Protein AF-A0A6G4ZU29-F1 (afdb_monomer)

Structure (mmCIF, N/CA/C/O backbone):
data_AF-A0A6G4ZU29-F1
#
_entry.id   AF-A0A6G4ZU29-F1
#
loop_
_atom_site.group_PDB
_atom_site.id
_atom_site.type_symbol
_atom_site.label_a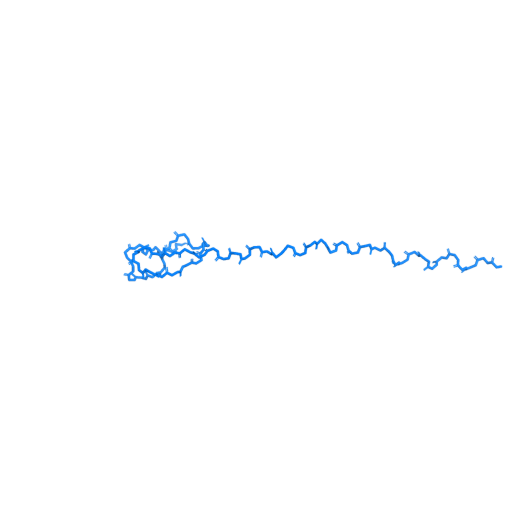tom_id
_atom_site.label_alt_id
_atom_site.label_comp_id
_atom_site.label_asym_id
_atom_site.label_entity_id
_atom_site.label_seq_id
_atom_site.pdbx_PDB_ins_code
_atom_site.Cartn_x
_atom_site.Cartn_y
_atom_site.Cartn_z
_atom_site.occupancy
_atom_site.B_iso_or_equiv
_atom_site.auth_seq_id
_atom_site.auth_comp_id
_atom_site.auth_asym_id
_atom_site.auth_atom_id
_atom_site.pdbx_PDB_model_num
ATOM 1 N N . MET A 1 1 ? 63.191 7.040 -44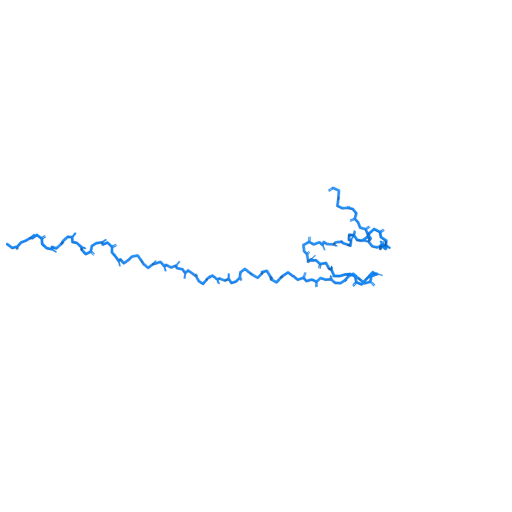.895 1.00 50.97 1 MET A N 1
ATOM 2 C CA . MET A 1 1 ? 61.756 6.673 -44.878 1.00 50.97 1 MET A CA 1
ATOM 3 C C . MET A 1 1 ? 61.484 5.817 -43.635 1.00 50.97 1 MET A C 1
ATOM 5 O O . MET A 1 1 ? 61.694 4.615 -43.686 1.00 50.97 1 MET A O 1
ATOM 9 N N . LYS A 1 2 ? 61.193 6.408 -42.463 1.00 53.28 2 LYS A N 1
ATOM 10 C CA . LYS A 1 2 ? 61.060 5.625 -41.207 1.00 53.28 2 LYS A CA 1
ATOM 11 C C . LYS A 1 2 ? 60.223 6.294 -40.097 1.00 53.28 2 LYS A C 1
ATOM 13 O O . LYS A 1 2 ? 60.399 5.973 -38.933 1.00 53.28 2 LYS A O 1
ATOM 18 N N . ARG A 1 3 ? 59.343 7.251 -40.423 1.00 53.88 3 ARG A N 1
ATOM 19 C CA . ARG A 1 3 ? 58.615 8.061 -39.416 1.00 53.88 3 ARG A CA 1
ATOM 20 C C . ARG A 1 3 ? 57.084 7.945 -39.459 1.00 53.88 3 ARG A C 1
ATOM 22 O O . ARG A 1 3 ? 56.406 8.761 -38.859 1.00 53.88 3 ARG A O 1
ATOM 29 N N . ILE A 1 4 ? 56.533 6.952 -40.159 1.00 55.75 4 ILE A N 1
ATOM 30 C CA . ILE A 1 4 ? 55.074 6.831 -40.375 1.00 55.75 4 ILE A CA 1
ATOM 31 C C . ILE A 1 4 ? 54.432 5.735 -39.497 1.00 55.75 4 ILE A C 1
ATOM 33 O O . ILE A 1 4 ? 53.217 5.604 -39.446 1.00 55.75 4 ILE A O 1
ATOM 37 N N . LEU A 1 5 ? 55.225 4.986 -38.724 1.00 50.91 5 LEU A N 1
ATOM 38 C CA . LEU A 1 5 ? 54.759 3.800 -37.993 1.00 50.91 5 LEU A CA 1
ATOM 39 C C . LEU A 1 5 ? 54.447 4.039 -36.498 1.00 50.91 5 LEU A C 1
ATOM 41 O O . LEU A 1 5 ? 54.668 3.148 -35.689 1.00 50.91 5 LEU A O 1
ATOM 45 N N . LEU A 1 6 ? 53.995 5.235 -36.098 1.00 53.12 6 LEU A N 1
ATOM 46 C CA . LEU A 1 6 ? 53.696 5.553 -34.683 1.00 53.12 6 LEU A CA 1
ATOM 47 C C . LEU A 1 6 ? 52.361 6.292 -34.460 1.00 53.12 6 LEU A C 1
ATOM 49 O O . LEU A 1 6 ? 52.145 6.848 -33.391 1.00 53.12 6 LEU A O 1
ATOM 53 N N . LEU A 1 7 ? 51.455 6.312 -35.444 1.00 52.41 7 LEU A N 1
ATOM 54 C CA . LEU A 1 7 ? 50.144 6.979 -35.315 1.00 52.41 7 LEU A CA 1
ATOM 55 C C . LEU A 1 7 ? 48.952 6.014 -35.195 1.00 52.41 7 LEU A C 1
ATOM 57 O O . LEU A 1 7 ? 47.819 6.462 -35.070 1.00 52.41 7 LEU A O 1
ATOM 61 N N . ILE A 1 8 ? 49.185 4.698 -35.189 1.00 54.56 8 ILE A N 1
ATOM 62 C CA . ILE A 1 8 ? 48.114 3.679 -35.176 1.00 54.56 8 ILE A CA 1
ATOM 63 C C . ILE A 1 8 ? 47.865 3.140 -33.750 1.00 54.56 8 ILE A C 1
ATOM 65 O O . ILE A 1 8 ? 47.294 2.075 -33.564 1.00 54.56 8 ILE A O 1
ATOM 69 N N . SER A 1 9 ? 48.282 3.869 -32.711 1.00 51.53 9 SER A N 1
ATOM 70 C CA . SER A 1 9 ? 48.138 3.419 -31.316 1.00 51.53 9 SER A CA 1
ATOM 71 C C . SER A 1 9 ? 46.893 3.955 -30.600 1.00 51.53 9 SER A C 1
ATOM 73 O O . SER A 1 9 ? 46.756 3.716 -29.406 1.00 51.53 9 SER A O 1
ATOM 75 N N . PHE A 1 10 ? 46.000 4.696 -31.272 1.00 55.03 10 PHE A N 1
ATOM 76 C CA . PHE A 1 10 ? 45.023 5.536 -30.559 1.00 55.03 10 PHE A CA 1
ATOM 77 C C . PHE A 1 10 ? 43.529 5.243 -30.741 1.00 55.03 10 PHE A C 1
ATOM 79 O O . PHE A 1 10 ? 42.732 5.949 -30.134 1.00 55.03 10 PHE A O 1
ATOM 86 N N . LEU A 1 11 ? 43.093 4.250 -31.523 1.00 57.34 11 LEU A N 1
ATOM 87 C CA . LEU A 1 11 ? 41.666 4.193 -31.900 1.00 57.34 11 LEU A CA 1
ATOM 88 C C . LEU A 1 11 ? 41.003 2.816 -31.867 1.00 57.34 11 LEU A C 1
ATOM 90 O O . LEU A 1 11 ? 40.080 2.573 -32.635 1.00 57.34 11 LEU A O 1
ATOM 94 N N . PHE A 1 12 ? 41.402 1.920 -30.965 1.00 54.16 12 PHE A N 1
ATOM 95 C CA . PHE A 1 12 ? 40.637 0.680 -30.782 1.00 54.16 12 PHE A CA 1
ATOM 96 C C . PHE A 1 12 ? 40.541 0.254 -29.316 1.00 54.16 12 PHE A C 1
ATOM 98 O O . PHE A 1 12 ? 40.913 -0.850 -28.935 1.00 54.16 12 PHE A O 1
ATOM 105 N N . ALA A 1 13 ? 40.020 1.146 -28.474 1.00 55.12 13 AL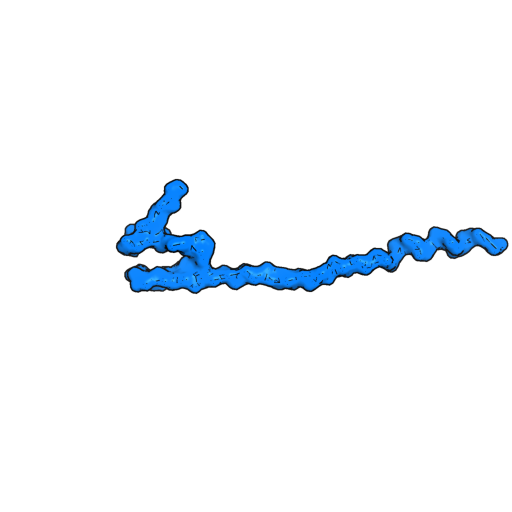A A N 1
ATOM 106 C CA . ALA 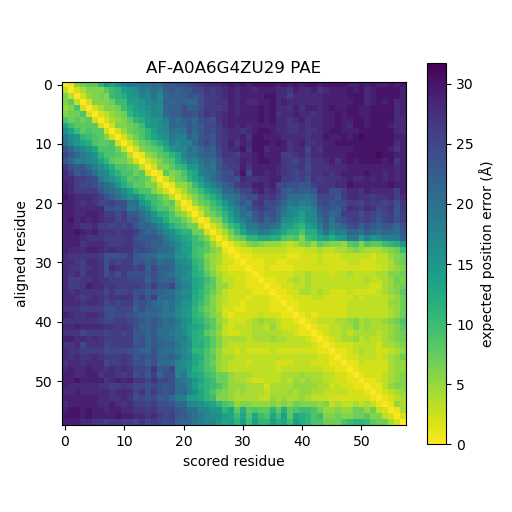A 1 13 ? 39.321 0.691 -27.280 1.00 55.12 13 ALA A CA 1
ATOM 107 C C . ALA A 1 13 ? 37.900 0.308 -27.723 1.00 55.12 13 ALA A C 1
ATOM 109 O O . ALA A 1 13 ? 37.171 1.194 -28.178 1.00 55.12 13 ALA A O 1
ATOM 110 N N . PRO A 1 14 ? 37.474 -0.967 -27.632 1.00 53.81 14 PRO A N 1
ATOM 111 C CA . PRO A 1 14 ? 36.059 -1.249 -27.716 1.00 53.81 14 PRO A CA 1
ATOM 112 C C . PRO A 1 14 ? 35.465 -0.617 -26.462 1.00 53.81 14 PRO A C 1
ATOM 114 O O . PRO A 1 14 ? 35.730 -1.051 -25.341 1.00 53.81 14 PRO A O 1
ATOM 117 N N . ILE A 1 15 ? 34.698 0.454 -26.645 1.00 61.88 15 ILE A N 1
ATOM 118 C CA . ILE A 1 15 ? 33.729 0.866 -25.642 1.00 61.88 15 ILE A CA 1
ATOM 119 C C . ILE A 1 15 ? 32.774 -0.322 -25.560 1.00 61.88 15 ILE A C 1
ATOM 121 O O . ILE A 1 15 ? 31.843 -0.445 -26.352 1.00 61.88 15 ILE A O 1
ATOM 125 N N . PHE A 1 16 ? 33.061 -1.247 -24.644 1.00 55.84 16 PHE A N 1
ATOM 126 C CA . PHE A 1 16 ? 32.091 -2.198 -24.132 1.00 55.84 16 PHE A CA 1
ATOM 127 C C . PHE A 1 16 ? 31.068 -1.350 -23.372 1.00 55.84 16 PHE A C 1
ATOM 129 O O . PHE A 1 16 ? 31.067 -1.258 -22.147 1.00 55.84 16 PHE A O 1
ATOM 136 N N . ALA A 1 17 ? 30.206 -0.679 -24.134 1.00 56.84 17 ALA A N 1
ATOM 137 C CA . ALA A 1 17 ? 28.847 -0.445 -23.718 1.00 56.84 17 ALA A CA 1
ATOM 138 C C . ALA A 1 17 ? 28.270 -1.853 -23.576 1.00 56.84 17 ALA A C 1
ATOM 140 O O . ALA A 1 17 ? 27.775 -2.443 -24.536 1.00 56.84 17 ALA A O 1
ATOM 141 N N . GLY A 1 18 ? 28.441 -2.433 -22.382 1.00 59.34 18 GLY A N 1
ATOM 142 C CA . GLY A 1 18 ? 27.608 -3.548 -21.967 1.00 59.34 18 GLY A CA 1
ATOM 143 C C . GLY A 1 18 ? 26.157 -3.165 -22.251 1.00 59.34 18 GLY A C 1
ATOM 144 O O . GLY A 1 18 ? 25.854 -1.963 -22.286 1.00 59.34 18 GLY A O 1
ATOM 145 N N . PRO A 1 19 ? 25.272 -4.139 -22.515 1.00 53.94 19 PRO A N 1
ATOM 146 C CA . PRO A 1 19 ? 23.866 -3.825 -22.678 1.00 53.94 19 PRO A CA 1
ATOM 147 C C . PRO A 1 19 ? 23.501 -2.936 -21.496 1.00 53.94 19 PRO A C 1
ATOM 149 O O . PRO A 1 19 ? 23.744 -3.302 -20.345 1.00 53.94 19 PRO A O 1
ATOM 152 N N . ALA A 1 20 ? 23.030 -1.722 -21.782 1.00 57.25 20 ALA A N 1
ATOM 153 C CA . ALA A 1 20 ? 22.255 -0.995 -20.808 1.00 57.25 20 ALA A CA 1
ATOM 154 C C . ALA A 1 20 ? 21.045 -1.895 -20.607 1.00 57.25 20 ALA A C 1
ATOM 156 O O . ALA A 1 20 ? 20.063 -1.807 -21.342 1.00 57.25 20 ALA A O 1
ATOM 157 N N . GLU A 1 21 ? 21.193 -2.866 -19.704 1.00 59.75 21 GLU A N 1
ATOM 158 C CA . GLU A 1 21 ? 20.080 -3.559 -19.110 1.00 59.75 21 GLU A CA 1
ATOM 159 C C . GLU A 1 21 ? 19.153 -2.412 -18.735 1.00 59.75 21 GLU A C 1
ATOM 161 O O . GLU A 1 21 ? 19.600 -1.500 -18.019 1.00 59.75 21 GLU A O 1
ATOM 166 N N . PRO A 1 22 ? 17.925 -2.350 -19.282 1.00 53.97 22 PRO A N 1
ATOM 167 C CA . PRO A 1 22 ? 16.948 -1.495 -18.657 1.00 53.97 22 PRO A CA 1
ATOM 168 C C . PRO A 1 22 ? 17.014 -1.941 -17.206 1.00 53.97 22 PRO A C 1
ATOM 170 O O . PRO A 1 22 ? 16.811 -3.125 -16.912 1.00 53.97 22 PRO A O 1
ATOM 173 N N . LYS A 1 23 ? 17.436 -1.034 -16.313 1.00 52.19 23 LYS A N 1
ATOM 174 C CA . LYS A 1 23 ? 17.174 -1.232 -14.897 1.00 52.19 23 LYS A CA 1
ATOM 175 C C . LYS A 1 23 ? 15.723 -1.646 -14.910 1.00 52.19 23 LYS A C 1
ATOM 177 O O . LYS A 1 23 ? 14.895 -0.960 -15.498 1.00 52.19 23 LYS A O 1
ATOM 182 N N . ALA A 1 24 ? 15.446 -2.847 -14.433 1.00 50.47 24 ALA A N 1
ATOM 183 C CA . ALA A 1 24 ? 14.085 -3.250 -14.219 1.00 50.47 24 ALA A CA 1
ATOM 184 C C . ALA A 1 24 ? 13.602 -2.380 -13.051 1.00 50.47 24 ALA A C 1
ATOM 186 O O . ALA A 1 24 ? 13.451 -2.831 -11.924 1.00 50.47 24 ALA A O 1
ATOM 187 N N . ASP A 1 25 ? 13.359 -1.104 -13.338 1.00 52.78 25 ASP A N 1
ATOM 188 C CA . ASP A 1 25 ? 12.295 -0.289 -12.792 1.00 52.78 25 ASP A CA 1
ATOM 189 C C . ASP A 1 25 ? 10.958 -0.852 -13.301 1.00 52.78 25 ASP A C 1
ATOM 191 O O . ASP A 1 25 ? 10.027 -0.149 -13.674 1.00 52.78 25 ASP A O 1
ATOM 195 N N . SER A 1 26 ? 10.813 -2.179 -13.235 1.00 56.50 26 SER A N 1
ATOM 196 C CA . SER A 1 26 ? 9.550 -2.783 -12.873 1.00 56.50 26 SER A CA 1
ATOM 197 C C . SER A 1 26 ? 9.272 -2.289 -11.461 1.00 56.50 26 SER A C 1
ATOM 199 O O . SER A 1 26 ? 9.615 -2.938 -10.470 1.00 56.50 26 SER A O 1
ATOM 201 N N . GLU A 1 27 ? 8.734 -1.075 -11.376 1.00 67.75 27 GLU A N 1
ATOM 202 C CA . GLU A 1 27 ? 8.100 -0.544 -10.186 1.00 67.75 27 GLU A CA 1
ATOM 203 C C . GLU A 1 27 ? 6.906 -1.451 -9.925 1.00 67.75 27 GLU A C 1
ATOM 205 O O . GLU A 1 27 ? 5.790 -1.191 -10.362 1.00 67.75 27 GLU A O 1
ATOM 210 N N . GLU A 1 28 ? 7.173 -2.607 -9.326 1.00 82.06 28 GLU A N 1
ATOM 211 C CA . GLU A 1 28 ? 6.166 -3.612 -9.064 1.00 82.06 28 GLU A CA 1
ATOM 212 C C . GLU A 1 28 ? 5.147 -2.959 -8.138 1.00 82.06 28 GLU A C 1
ATOM 214 O O . GLU A 1 28 ? 5.446 -2.623 -6.996 1.00 82.06 28 GLU A O 1
ATOM 219 N N . MET A 1 29 ? 3.972 -2.637 -8.668 1.00 87.94 29 MET A N 1
ATOM 220 C CA . MET A 1 29 ? 2.930 -1.981 -7.897 1.00 87.94 29 MET A CA 1
ATOM 221 C C . MET A 1 29 ? 2.072 -3.053 -7.247 1.00 87.94 29 MET A C 1
ATOM 223 O O . MET A 1 29 ? 1.612 -3.985 -7.905 1.00 87.94 29 MET A O 1
ATOM 227 N N . TRP A 1 30 ? 1.813 -2.900 -5.957 1.00 90.06 30 TRP A N 1
ATOM 228 C CA . TRP A 1 30 ? 0.860 -3.735 -5.242 1.00 90.06 30 TRP A CA 1
ATOM 229 C C . TRP A 1 30 ? -0.356 -2.906 -4.850 1.00 90.06 30 TRP A C 1
ATOM 231 O O . TRP A 1 30 ? -0.285 -1.693 -4.647 1.00 90.06 30 TRP A O 1
ATOM 241 N N . TRP A 1 31 ? -1.492 -3.581 -4.738 1.00 91.44 31 TRP A N 1
ATOM 242 C CA . TRP A 1 31 ? -2.765 -2.957 -4.414 1.00 91.44 31 TRP A CA 1
ATOM 243 C C . TRP A 1 31 ? -3.112 -3.234 -2.960 1.00 91.44 31 TRP A C 1
ATOM 245 O O . TRP A 1 31 ? -3.055 -4.374 -2.494 1.00 91.44 31 TRP A O 1
ATOM 255 N N . CYS A 1 32 ? -3.501 -2.197 -2.227 1.00 91.06 32 CYS A N 1
ATOM 256 C CA . CYS A 1 32 ? -3.974 -2.374 -0.867 1.00 91.06 32 CYS A CA 1
ATOM 257 C C . CYS A 1 32 ? -5.376 -2.991 -0.872 1.00 91.06 32 CYS A C 1
ATOM 259 O O . CYS A 1 32 ? -6.332 -2.348 -1.294 1.00 91.06 32 CYS A O 1
ATOM 261 N N . ALA A 1 33 ? -5.517 -4.201 -0.329 1.00 89.38 33 ALA A N 1
ATOM 262 C CA . ALA A 1 33 ? -6.798 -4.912 -0.275 1.00 89.38 33 ALA A CA 1
ATOM 263 C C . ALA A 1 33 ? -7.893 -4.183 0.533 1.00 89.38 33 ALA A C 1
ATOM 265 O O . ALA A 1 33 ? -9.070 -4.474 0.363 1.00 89.38 33 ALA A O 1
ATOM 266 N N . SER A 1 34 ? -7.522 -3.243 1.411 1.00 91.25 34 SER A N 1
ATOM 267 C CA . SER A 1 34 ? -8.479 -2.525 2.262 1.00 91.25 34 SER A CA 1
ATOM 268 C C . SER A 1 34 ? -8.957 -1.197 1.682 1.00 91.25 34 SER A C 1
ATOM 270 O O . SER A 1 34 ? -10.114 -0.850 1.877 1.00 91.25 34 SER A O 1
ATOM 272 N N . CYS A 1 35 ? -8.092 -0.440 1.000 1.00 92.81 35 CYS A N 1
A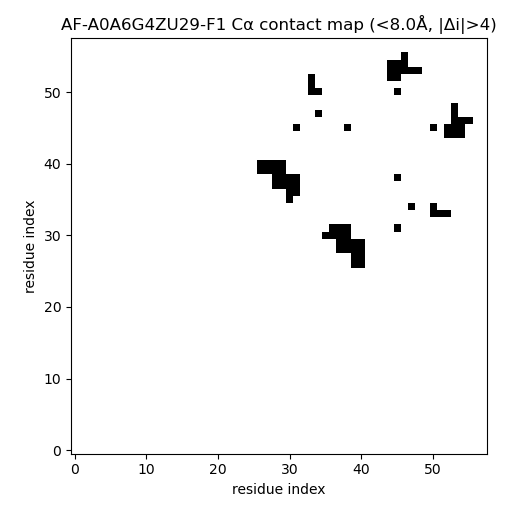TOM 273 C CA . CYS A 1 35 ? -8.459 0.873 0.450 1.00 92.81 35 CYS A CA 1
ATOM 274 C C . CYS A 1 35 ? -8.379 0.958 -1.078 1.00 92.81 35 CYS A C 1
ATOM 276 O O . CYS A 1 35 ? -8.676 2.010 -1.633 1.00 92.81 35 CYS A O 1
ATOM 278 N N . GLY A 1 36 ? -7.934 -0.102 -1.759 1.00 91.62 36 GLY A N 1
ATOM 279 C CA . GLY A 1 36 ? -7.861 -0.178 -3.221 1.00 91.62 36 GLY A CA 1
ATOM 280 C C . GLY A 1 36 ? -6.800 0.713 -3.871 1.00 91.62 36 GLY A C 1
ATOM 281 O O . GLY A 1 36 ? -6.754 0.805 -5.091 1.00 91.62 36 GLY A O 1
ATOM 282 N N . LEU A 1 37 ? -5.947 1.376 -3.087 1.00 91.31 37 LEU A N 1
ATOM 283 C CA . LEU A 1 37 ? -4.885 2.225 -3.623 1.00 91.31 37 LEU A CA 1
ATOM 284 C C . LEU A 1 37 ? -3.683 1.380 -4.044 1.00 91.31 37 LEU A C 1
ATOM 286 O O . LE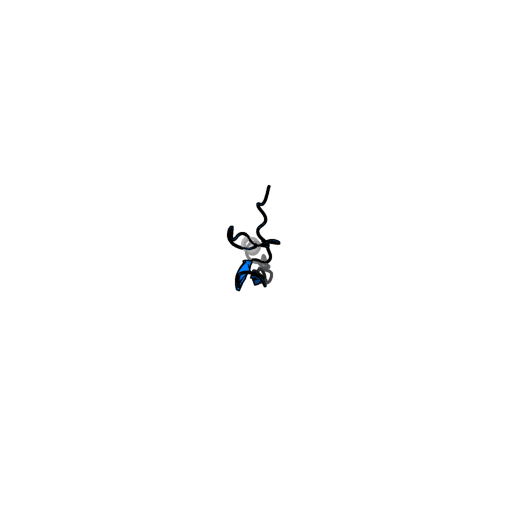U A 1 37 ? -3.298 0.445 -3.335 1.00 91.31 37 LEU A O 1
ATOM 290 N N . ALA A 1 38 ? -3.087 1.744 -5.176 1.00 91.00 38 ALA A N 1
ATOM 291 C CA . ALA A 1 38 ? -1.844 1.166 -5.659 1.00 91.00 38 ALA A CA 1
ATOM 292 C C . ALA A 1 38 ? -0.639 1.859 -5.008 1.00 91.00 38 ALA A C 1
ATOM 294 O O . ALA A 1 38 ? -0.611 3.084 -4.860 1.00 91.00 38 ALA A O 1
ATOM 295 N N . TYR A 1 39 ? 0.357 1.067 -4.630 1.00 88.25 39 TYR A N 1
ATOM 296 C CA . TYR A 1 39 ? 1.603 1.526 -4.032 1.00 88.25 39 TYR A CA 1
ATOM 297 C C . TYR A 1 39 ? 2.800 0.861 -4.714 1.00 88.25 39 TYR A C 1
ATOM 299 O O . TYR A 1 39 ? 2.692 -0.289 -5.137 1.00 88.25 39 TYR A O 1
ATOM 307 N N . PRO A 1 40 ? 3.964 1.529 -4.766 1.00 89.62 40 PRO A N 1
ATOM 308 C CA . PRO A 1 40 ? 5.193 0.890 -5.225 1.00 89.62 40 PRO A CA 1
ATOM 309 C C . PRO A 1 40 ? 5.602 -0.245 -4.275 1.00 89.62 40 PRO A C 1
ATOM 311 O O . PRO A 1 40 ? 5.435 -0.111 -3.061 1.00 89.62 40 PRO A O 1
ATOM 314 N N . ALA A 1 41 ? 6.236 -1.306 -4.775 1.00 85.06 41 ALA A N 1
ATOM 315 C CA . ALA A 1 41 ? 6.790 -2.401 -3.963 1.00 85.06 41 ALA A CA 1
ATOM 316 C C . ALA A 1 41 ? 7.828 -1.918 -2.938 1.00 85.06 41 ALA A C 1
ATOM 318 O O . ALA A 1 41 ? 7.992 -2.517 -1.873 1.00 85.06 41 ALA A O 1
ATOM 319 N N . SER A 1 42 ? 8.471 -0.777 -3.201 1.00 84.56 42 SER A N 1
ATOM 320 C CA . SER A 1 42 ? 9.329 -0.064 -2.246 1.00 84.56 42 SER A CA 1
ATOM 321 C C . SER A 1 42 ? 8.601 0.291 -0.939 1.00 84.56 42 SER A C 1
ATOM 323 O O . SER A 1 42 ? 9.221 0.427 0.121 1.00 84.56 42 SER A O 1
ATOM 325 N N . HIS A 1 43 ? 7.275 0.430 -0.988 1.00 83.12 43 HIS A N 1
ATOM 326 C CA . HIS A 1 43 ? 6.416 0.649 0.164 1.00 83.12 43 HIS A CA 1
ATOM 327 C C . HIS A 1 43 ? 5.816 -0.673 0.633 1.00 83.12 43 HIS A C 1
ATOM 329 O O . HIS A 1 43 ? 4.863 -1.167 0.054 1.00 83.12 43 HIS A O 1
ATOM 335 N N . LYS A 1 44 ? 6.302 -1.213 1.753 1.00 82.44 44 LYS A N 1
ATOM 336 C CA . LYS A 1 44 ? 5.752 -2.448 2.348 1.00 82.44 44 LYS A CA 1
ATOM 337 C C . LYS A 1 44 ? 4.400 -2.267 3.054 1.00 82.44 44 LYS A C 1
ATOM 339 O O . LYS A 1 44 ? 3.852 -3.232 3.578 1.00 82.44 44 LYS A O 1
ATOM 344 N N . PHE A 1 45 ? 3.903 -1.034 3.159 1.00 87.19 45 PHE A N 1
ATOM 345 C CA . PHE A 1 45 ? 2.731 -0.696 3.967 1.00 87.19 45 PHE A CA 1
ATOM 346 C C . PHE A 1 45 ? 1.878 0.369 3.283 1.00 87.19 45 PHE A C 1
ATOM 348 O O . PHE A 1 45 ? 2.399 1.211 2.549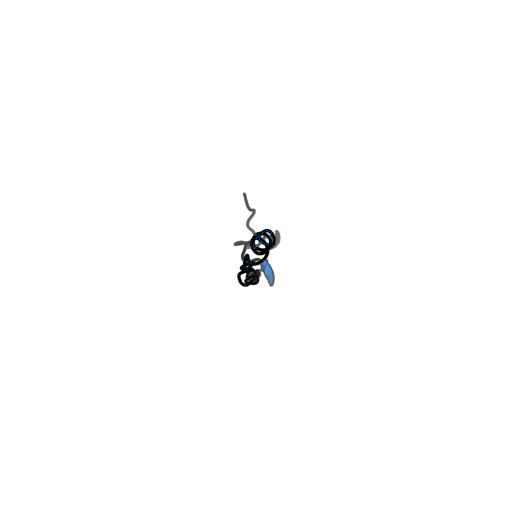 1.00 87.19 45 PHE A O 1
ATOM 355 N N . CYS A 1 46 ? 0.579 0.367 3.589 1.00 89.56 46 CYS A N 1
ATOM 356 C CA . CYS A 1 46 ? -0.336 1.404 3.136 1.00 89.56 46 CYS A CA 1
ATOM 357 C C . CYS A 1 46 ? -0.012 2.739 3.829 1.00 89.56 46 CYS A C 1
ATOM 359 O O . CYS A 1 46 ? 0.159 2.798 5.050 1.00 89.56 46 CYS A O 1
ATOM 361 N N . LEU A 1 47 ? 0.061 3.811 3.037 1.00 88.75 47 LEU A N 1
ATOM 362 C CA . LEU A 1 47 ? 0.313 5.176 3.514 1.00 88.75 47 LEU A CA 1
ATOM 363 C C . LEU A 1 47 ? -0.951 6.048 3.579 1.00 88.75 47 LEU A C 1
ATOM 365 O O . LEU A 1 47 ? -0.868 7.207 3.985 1.00 88.75 47 LEU A O 1
ATOM 369 N N . ASN A 1 48 ? -2.112 5.518 3.190 1.00 90.62 48 ASN A N 1
ATOM 370 C CA . ASN A 1 48 ? -3.375 6.235 3.320 1.00 90.62 48 ASN A CA 1
ATOM 371 C C . ASN A 1 48 ? -3.821 6.251 4.786 1.00 90.62 48 ASN A C 1
ATOM 373 O O . ASN A 1 48 ? -3.996 5.190 5.374 1.00 90.62 48 ASN A O 1
ATOM 377 N N . LYS A 1 49 ? -4.012 7.444 5.358 1.00 90.81 49 LYS A N 1
ATOM 378 C CA . LYS A 1 49 ? -4.360 7.644 6.775 1.00 90.81 49 LYS A CA 1
ATOM 379 C C . LYS A 1 49 ? -5.743 7.108 7.133 1.00 90.81 49 LYS A C 1
ATOM 381 O O . LYS A 1 49 ? -5.956 6.741 8.283 1.00 90.81 49 LYS A O 1
ATOM 386 N N . ASP A 1 50 ? -6.637 7.044 6.154 1.00 90.44 50 ASP A N 1
ATOM 387 C CA . ASP A 1 50 ? -8.010 6.569 6.326 1.00 90.44 50 ASP A CA 1
ATOM 388 C C . ASP A 1 50 ? -8.132 5.047 6.118 1.00 90.44 50 ASP A C 1
ATOM 390 O O . ASP A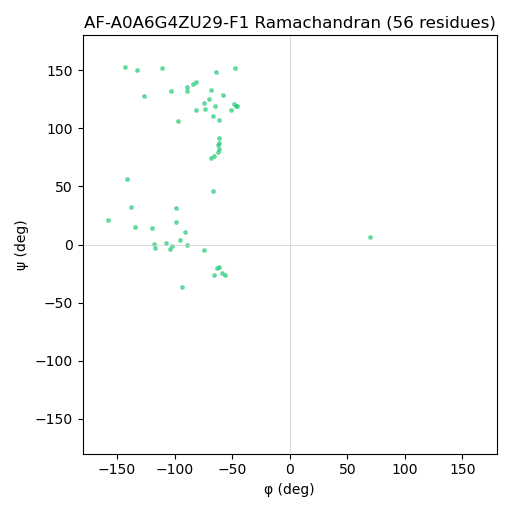 1 50 ? -9.212 4.473 6.239 1.00 90.44 50 ASP A O 1
ATOM 394 N N . CYS A 1 51 ? -7.024 4.366 5.801 1.00 88.38 51 CYS A N 1
ATOM 395 C CA . CYS A 1 51 ? -6.996 2.922 5.609 1.00 88.38 51 CYS A CA 1
ATOM 396 C C . CYS A 1 51 ? -6.713 2.194 6.935 1.00 88.38 51 CYS A C 1
ATOM 398 O O . CYS A 1 51 ? -5.758 2.547 7.631 1.00 88.38 51 CYS A O 1
ATOM 400 N N . PRO A 1 52 ? -7.436 1.108 7.268 1.00 85.75 52 PRO A N 1
ATOM 401 C CA . PRO A 1 52 ? -7.174 0.332 8.486 1.00 85.75 52 PRO A CA 1
ATOM 402 C C . PRO A 1 52 ? -5.783 -0.324 8.507 1.00 85.75 52 PRO A C 1
ATOM 404 O O . PRO A 1 52 ? -5.275 -0.660 9.573 1.00 85.75 52 PRO A O 1
ATOM 407 N N . LEU A 1 53 ? -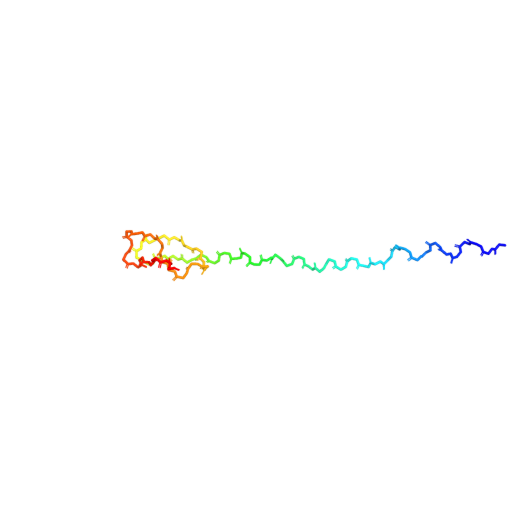5.142 -0.488 7.344 1.00 85.31 53 LEU A N 1
ATOM 408 C CA . LEU A 1 53 ? -3.779 -1.016 7.212 1.00 85.31 53 LEU A CA 1
ATOM 409 C C . LEU A 1 53 ? -2.694 0.077 7.226 1.00 85.31 53 LEU A C 1
ATOM 411 O O . LEU A 1 53 ? -1.536 -0.203 6.901 1.00 85.31 53 LEU A O 1
ATOM 415 N N . PHE A 1 54 ? -3.046 1.322 7.560 1.00 86.94 54 PHE A N 1
ATOM 416 C CA . PHE A 1 54 ? -2.105 2.436 7.602 1.00 86.94 54 PHE A CA 1
ATOM 417 C C . PHE A 1 54 ? -0.939 2.174 8.563 1.00 86.94 54 PHE A C 1
ATOM 419 O O . PHE A 1 54 ? -1.137 1.904 9.750 1.00 86.94 54 PHE A O 1
ATOM 426 N N . ARG A 1 55 ? 0.299 2.345 8.082 1.00 80.69 55 ARG A N 1
ATOM 427 C CA . ARG A 1 55 ? 1.478 2.452 8.954 1.00 80.69 55 ARG A CA 1
ATOM 428 C C . ARG A 1 55 ? 2.274 3.711 8.656 1.00 80.69 55 ARG A C 1
ATOM 430 O O . ARG A 1 55 ? 2.745 3.921 7.540 1.00 80.69 55 ARG A O 1
ATOM 437 N N . LYS A 1 56 ? 2.540 4.492 9.705 1.00 73.88 56 LYS A N 1
ATOM 438 C CA . LYS A 1 56 ? 3.566 5.537 9.659 1.00 73.88 56 LYS A CA 1
ATOM 439 C C . LYS A 1 56 ? 4.944 4.877 9.617 1.00 73.88 56 LYS A C 1
ATOM 441 O O . LYS A 1 56 ? 5.273 4.074 10.490 1.00 73.88 56 LYS A O 1
ATOM 446 N N . LYS A 1 57 ? 5.747 5.226 8.612 1.00 66.00 57 LYS A N 1
ATOM 447 C CA . LYS A 1 57 ? 7.191 4.968 8.633 1.00 66.00 57 LYS A CA 1
ATOM 448 C C . LYS A 1 57 ? 7.761 5.820 9.778 1.00 66.00 57 LYS A C 1
ATOM 450 O O . LYS A 1 57 ? 7.519 7.025 9.789 1.00 66.00 57 LYS A O 1
ATOM 455 N N . LYS A 1 58 ? 8.367 5.175 10.778 1.00 61.03 58 LYS A N 1
ATOM 456 C CA . LYS A 1 58 ? 9.040 5.848 11.897 1.00 61.03 58 LYS A CA 1
ATOM 457 C C . LYS A 1 58 ? 10.381 6.399 11.435 1.00 61.03 58 LYS A C 1
ATOM 459 O O . LYS A 1 58 ? 11.000 5.724 10.581 1.00 61.03 58 LYS A O 1
#

Mean predicted aligned error: 16.17 Å

Solvent-accessible surface area (backbone atoms only — not comparable to full-atom values): 4228 Å² total; per-residue (Å²): 143,89,83,80,88,79,75,86,85,79,84,80,77,80,80,78,74,60,80,80,64,72,75,76,76,67,66,49,66,44,68,39,92,86,69,70,49,76,40,48,59,91,52,91,55,44,77,49,83,90,32,94,68,45,50,83,85,128

Foldseek 3Di:
DPPPPPPPPPPDDPPPPPPPPPPPPPQVWDADPFPRDIDGPVDPFDCDPPGPGHDDDD

Secondary structure (DSSP, 8-state):
---STTSSSSS-----------------EEE-TTT--EEETT--SB--TTSTTB----

pLDDT: mean 71.7, std 16.46, range [50.47, 92.81]

Nearest PDB structures (foldseek):
  2zjr-assembly1_Z  TM=4.512E-01  e=9.952E+00  Deinococcus radiodurans

Radius of gyration: 27.21 Å; Cα contacts (8 Å, |Δi|>4): 38; chains: 1; bounding box: 70×13×57 Å

Sequence (58 aa):
MKRILLLISFLFAPIFAGPAEPKADSEEMWWCASCGLAYPASHKFCLNKDCPLFRKKK